Protein AF-A0A4U1AIW6-F1 (afdb_monomer_lite)

Radius of gyration: 20.6 Å; chains: 1; bounding box: 62×35×51 Å

Secondary structure (DSSP, 8-state):
--------PPPPHHHHHHHHHHGGGSTT-------SHHHHHHHHHHHHHHHHHHHHHHHBTSTTSB-HHHHHHHHHHHHHHHHHHHHHHHHHHHHTT------HHHHHHHHHHHHHHHHHH--

Foldseek 3Di:
DDDDPPPPDDDDPVRVVVVLVVQVPDPPDDDDDDDDPVSVVVVVVVVVVVVVVVVLVVQEPDDVGDDVVNSVVVVVVVLVVVLVVLVVVVVVCVVVVHDDDDDPVNVVSVVVVVVVVVVVVVD

Structure (mmCIF, N/CA/C/O backbone):
data_AF-A0A4U1AIW6-F1
#
_entry.id   AF-A0A4U1AIW6-F1
#
loop_
_atom_site.group_PDB
_atom_site.id
_atom_site.type_symbol
_atom_site.label_atom_id
_atom_site.label_alt_id
_atom_site.label_comp_id
_atom_site.label_asym_id
_atom_site.label_entity_id
_atom_site.label_seq_id
_atom_site.pdbx_PDB_ins_code
_atom_site.Cartn_x
_atom_site.Cartn_y
_atom_site.Cartn_z
_atom_site.occupancy
_atom_site.B_iso_or_equiv
_atom_site.auth_seq_id
_atom_site.auth_comp_id
_atom_site.auth_asym_id
_atom_site.auth_atom_id
_atom_site.pdbx_PDB_model_num
ATOM 1 N N . MET A 1 1 ? 45.308 0.350 20.805 1.00 42.03 1 MET A N 1
ATOM 2 C CA . MET A 1 1 ? 43.876 0.197 21.138 1.00 42.03 1 MET A CA 1
ATOM 3 C C . MET A 1 1 ? 43.189 1.542 20.984 1.00 42.03 1 MET A C 1
ATOM 5 O O . MET A 1 1 ? 43.604 2.468 21.665 1.00 42.03 1 MET A O 1
ATOM 9 N N . LYS A 1 2 ? 42.194 1.663 20.100 1.00 36.25 2 LYS A N 1
ATOM 10 C CA . LYS A 1 2 ? 41.141 2.689 20.176 1.00 36.25 2 LYS A CA 1
ATOM 11 C C . LYS A 1 2 ? 39.879 2.091 19.558 1.00 36.25 2 LYS A C 1
ATOM 13 O O . LYS A 1 2 ? 39.833 1.846 18.358 1.00 36.25 2 LYS A O 1
ATOM 18 N N . GLU A 1 3 ? 38.933 1.766 20.428 1.00 40.34 3 GLU A N 1
ATOM 19 C CA . GLU A 1 3 ? 37.615 1.231 20.105 1.00 40.34 3 GLU A CA 1
ATOM 20 C C . GLU A 1 3 ? 36.786 2.281 19.358 1.00 40.34 3 GLU A C 1
ATOM 22 O O . GLU A 1 3 ? 36.667 3.425 19.794 1.00 40.34 3 GLU A O 1
ATOM 27 N N . THR A 1 4 ? 36.193 1.889 18.235 1.00 44.19 4 THR A N 1
ATOM 28 C CA . THR A 1 4 ? 35.149 2.640 17.537 1.00 44.19 4 THR A CA 1
ATOM 29 C C . THR A 1 4 ? 33.784 2.094 17.951 1.00 44.19 4 THR A C 1
ATOM 31 O O . THR A 1 4 ? 33.140 1.358 17.206 1.00 44.19 4 THR A O 1
ATOM 34 N N . SER A 1 5 ? 33.309 2.451 19.146 1.00 41.94 5 SER A N 1
ATOM 35 C CA . SER A 1 5 ? 31.907 2.227 19.511 1.00 41.94 5 SER A CA 1
ATOM 36 C C . SER A 1 5 ? 31.060 3.411 19.031 1.00 41.94 5 SER A C 1
ATOM 38 O O . SER A 1 5 ? 30.882 4.424 19.702 1.00 41.94 5 SER A O 1
ATOM 40 N N . HIS A 1 6 ? 30.488 3.297 17.831 1.00 44.59 6 HIS A N 1
ATOM 41 C CA . HIS A 1 6 ? 29.318 4.105 17.477 1.00 44.59 6 HIS A CA 1
ATOM 42 C C . HIS A 1 6 ? 28.088 3.534 18.191 1.00 44.59 6 HIS A C 1
ATOM 44 O O . HIS A 1 6 ? 27.190 2.958 17.574 1.00 44.59 6 HIS A O 1
ATOM 50 N N . GLU A 1 7 ? 28.039 3.689 19.512 1.00 45.62 7 GLU A N 1
ATOM 51 C CA . GLU A 1 7 ? 26.815 3.468 20.268 1.00 45.62 7 GLU A CA 1
ATOM 52 C C . GLU A 1 7 ? 25.826 4.575 19.887 1.00 45.62 7 GLU A C 1
ATOM 54 O O . GLU A 1 7 ? 25.903 5.720 20.336 1.00 45.62 7 GLU A O 1
ATOM 59 N N . LYS A 1 8 ? 24.900 4.254 18.976 1.00 51.97 8 LYS A N 1
ATOM 60 C CA . LYS A 1 8 ? 23.765 5.125 18.659 1.00 51.97 8 LYS A CA 1
ATOM 61 C C . LYS A 1 8 ? 22.947 5.312 19.936 1.00 51.97 8 LYS A C 1
ATOM 63 O O . LYS A 1 8 ? 22.145 4.450 20.295 1.00 51.97 8 LYS A O 1
ATOM 68 N N . ARG A 1 9 ? 23.157 6.445 20.609 1.00 65.62 9 ARG A N 1
ATOM 69 C CA . ARG A 1 9 ? 22.412 6.876 21.797 1.00 65.62 9 ARG A CA 1
ATOM 70 C C . ARG A 1 9 ? 20.909 6.696 21.556 1.00 65.62 9 ARG A C 1
ATOM 72 O O . ARG A 1 9 ? 20.363 7.236 20.590 1.00 65.62 9 ARG A O 1
ATOM 79 N N . ARG A 1 10 ? 20.241 5.911 22.410 1.00 60.78 10 ARG A N 1
ATOM 80 C CA . ARG A 1 10 ? 18.777 5.770 22.376 1.00 60.78 10 ARG A CA 1
ATOM 81 C C . ARG A 1 10 ? 18.157 7.110 22.765 1.00 60.78 10 ARG A C 1
ATOM 83 O O . ARG A 1 10 ? 18.411 7.604 23.857 1.00 60.78 10 ARG A O 1
ATOM 90 N N . LEU A 1 11 ? 17.375 7.675 21.851 1.00 66.19 11 LEU A N 1
ATOM 91 C CA . LEU A 1 11 ? 16.665 8.939 22.048 1.00 66.19 11 LEU A CA 1
ATOM 92 C C . LEU A 1 11 ? 15.598 8.788 23.139 1.00 66.19 11 LEU A C 1
ATOM 94 O O . LEU A 1 11 ? 14.951 7.738 23.245 1.00 66.19 11 LEU A O 1
ATOM 98 N N . THR A 1 12 ? 15.398 9.836 23.930 1.00 78.81 12 THR A N 1
ATOM 99 C CA . THR A 1 12 ? 14.329 9.897 24.933 1.00 78.81 12 THR A CA 1
ATOM 100 C C . THR A 1 12 ? 12.957 9.996 24.254 1.00 78.81 12 THR A C 1
ATOM 102 O O . THR A 1 12 ? 12.835 10.322 23.071 1.00 78.81 12 THR A O 1
ATOM 105 N N . LYS A 1 13 ? 11.877 9.692 24.987 1.00 70.69 13 LYS A N 1
ATOM 106 C CA . LYS A 1 13 ? 10.506 9.765 24.440 1.00 70.69 13 LYS A CA 1
ATOM 107 C C . LYS A 1 13 ? 10.144 11.179 23.963 1.00 70.69 13 LYS A C 1
ATOM 109 O O . LYS A 1 13 ? 9.431 11.306 22.971 1.00 70.69 13 LYS A O 1
ATOM 114 N N . GLU A 1 14 ? 10.656 12.197 24.648 1.00 71.19 14 GLU A N 1
ATOM 115 C CA . GLU A 1 14 ? 10.489 13.617 24.319 1.00 71.19 14 GLU A CA 1
ATOM 116 C C . GLU A 1 14 ? 11.281 13.990 23.060 1.00 71.19 14 GLU A C 1
ATOM 118 O O . GLU A 1 14 ? 10.699 14.528 22.123 1.00 71.19 14 GLU A O 1
ATOM 123 N N . GLU A 1 15 ? 12.545 13.567 22.950 1.00 69.75 15 GLU A N 1
ATOM 124 C CA . GLU A 1 15 ? 13.377 13.782 21.753 1.00 69.75 15 GLU A CA 1
ATOM 125 C C . GLU A 1 15 ? 12.808 13.079 20.508 1.00 69.75 15 GLU A C 1
ATOM 127 O O . GLU A 1 15 ? 12.895 13.585 19.387 1.00 69.75 15 GLU A O 1
ATOM 132 N N . ILE A 1 16 ? 12.195 11.901 20.679 1.00 68.25 16 ILE A N 1
ATOM 133 C CA . ILE A 1 16 ? 11.474 11.203 19.605 1.00 68.25 16 ILE A CA 1
ATOM 134 C C . ILE A 1 16 ? 10.247 12.010 19.171 1.00 68.25 16 ILE A C 1
ATOM 136 O O . ILE A 1 16 ? 9.935 12.048 17.979 1.00 68.25 16 ILE A O 1
ATOM 140 N N . LEU A 1 17 ? 9.536 12.628 20.116 1.00 62.31 17 LEU A N 1
ATOM 141 C CA . LEU A 1 17 ? 8.384 13.473 19.819 1.00 62.31 17 LEU A CA 1
ATOM 142 C C . LEU A 1 17 ? 8.816 14.738 19.071 1.00 62.31 17 LEU A C 1
ATOM 144 O O . LEU A 1 17 ? 8.236 15.053 18.037 1.00 62.31 17 LEU A O 1
ATOM 148 N N . GLU A 1 18 ? 9.870 15.408 19.529 1.00 64.06 18 GLU A N 1
ATOM 149 C CA . GLU A 1 18 ? 10.411 16.612 18.895 1.00 64.06 18 GLU A CA 1
ATOM 150 C C . GLU A 1 18 ? 10.957 16.344 17.491 1.00 64.06 18 GLU A C 1
ATOM 152 O O . GLU A 1 18 ? 10.655 17.100 16.569 1.00 64.06 18 GLU A O 1
ATOM 157 N N . LYS A 1 19 ? 11.671 15.231 17.269 1.00 61.84 19 LYS A N 1
ATOM 158 C CA . LYS A 1 19 ? 12.076 14.814 15.913 1.00 61.84 19 LYS A CA 1
ATOM 159 C C . LYS A 1 19 ? 10.880 14.554 15.003 1.00 61.84 19 LYS A C 1
ATOM 161 O O . LYS A 1 19 ? 10.898 14.938 13.836 1.00 61.84 19 LYS A O 1
ATOM 166 N N . LYS A 1 20 ? 9.826 13.917 15.524 1.00 58.50 20 LYS A N 1
ATOM 167 C CA . LYS A 1 20 ? 8.575 13.723 14.775 1.00 58.50 20 LYS A CA 1
ATOM 168 C C . LYS A 1 20 ? 7.910 15.058 14.443 1.00 58.50 20 LYS A C 1
ATOM 170 O O . LYS A 1 20 ? 7.357 15.178 13.357 1.00 58.50 20 LYS A O 1
ATOM 175 N N . ILE A 1 21 ? 7.991 16.044 15.340 1.00 58.97 21 ILE A N 1
ATOM 176 C CA . ILE A 1 21 ? 7.469 17.403 15.143 1.00 58.97 21 ILE A CA 1
ATOM 177 C C . ILE A 1 21 ? 8.315 18.190 14.129 1.00 58.97 21 ILE A C 1
ATOM 179 O O . ILE A 1 21 ? 7.759 18.920 13.313 1.00 58.97 21 ILE A O 1
ATOM 183 N N . SER A 1 22 ? 9.641 18.033 14.103 1.00 57.09 22 SER A N 1
ATOM 184 C CA . SER A 1 22 ? 10.497 18.769 13.159 1.00 57.09 22 SER A CA 1
ATOM 185 C C . SER A 1 22 ? 10.311 18.312 11.709 1.00 57.09 22 SER A C 1
ATOM 187 O O . SER A 1 22 ? 10.358 19.142 10.804 1.00 57.09 22 SER A O 1
ATOM 189 N N . MET A 1 23 ? 10.028 17.024 11.482 1.00 57.06 23 MET A N 1
ATOM 190 C CA . MET A 1 23 ? 9.702 16.467 10.157 1.00 57.06 23 MET A CA 1
ATOM 191 C C . MET A 1 23 ? 8.391 17.015 9.556 1.00 57.06 23 MET A C 1
ATOM 193 O O . MET A 1 23 ? 8.154 16.887 8.355 1.00 57.06 23 MET A O 1
ATOM 197 N N . ILE A 1 24 ? 7.535 17.654 10.364 1.00 58.06 24 ILE A N 1
ATOM 198 C CA . ILE A 1 24 ? 6.265 18.269 9.926 1.00 58.06 24 ILE A CA 1
ATOM 199 C C . ILE A 1 24 ? 6.507 19.473 9.001 1.00 58.06 24 ILE A C 1
ATOM 201 O O . ILE A 1 24 ? 5.609 19.879 8.270 1.00 58.06 24 ILE A O 1
ATOM 205 N N . LYS A 1 25 ? 7.718 20.044 9.003 1.00 58.69 25 LYS A N 1
ATOM 206 C CA . LYS A 1 25 ? 8.044 21.251 8.229 1.00 58.69 25 LYS A CA 1
ATOM 207 C C . LYS A 1 25 ? 8.245 21.005 6.727 1.00 58.69 25 LYS A C 1
ATOM 209 O O . LYS A 1 25 ? 8.383 21.970 5.981 1.00 58.69 25 LYS A O 1
ATOM 214 N N . GLU A 1 26 ? 8.241 19.753 6.272 1.00 65.81 26 GLU A N 1
ATOM 215 C CA . GLU A 1 26 ? 8.361 19.413 4.851 1.00 65.81 26 GLU A CA 1
ATOM 216 C C . GLU A 1 26 ? 6.992 19.381 4.151 1.00 65.81 26 GLU A C 1
ATOM 218 O O . GLU A 1 26 ? 5.996 18.863 4.667 1.00 65.81 26 GLU A O 1
ATOM 223 N N . ARG A 1 27 ? 6.925 19.955 2.943 1.00 62.25 27 ARG A N 1
ATOM 224 C CA . ARG A 1 27 ? 5.692 20.018 2.149 1.00 62.25 27 ARG A CA 1
ATOM 225 C C . ARG A 1 27 ? 5.265 18.602 1.752 1.00 62.25 27 ARG A C 1
ATOM 227 O O . ARG A 1 27 ? 5.960 17.939 0.995 1.00 62.25 27 ARG A O 1
ATOM 234 N N . GLY A 1 28 ? 4.094 18.175 2.226 1.00 66.44 28 GLY A N 1
ATOM 235 C CA . GLY A 1 28 ? 3.544 16.839 1.961 1.00 66.44 28 GLY A CA 1
ATOM 236 C C . GLY A 1 28 ? 3.679 15.852 3.124 1.00 66.44 28 GLY A C 1
ATOM 237 O O . GLY A 1 28 ? 3.073 14.781 3.068 1.00 66.44 28 GLY A O 1
ATOM 238 N N . SER A 1 29 ? 4.383 16.218 4.201 1.00 70.94 29 SER A N 1
ATOM 239 C CA . SER A 1 29 ? 4.470 15.402 5.414 1.00 70.94 29 SER A CA 1
ATOM 240 C C . SER A 1 29 ? 3.096 15.160 6.038 1.00 70.94 29 SER A C 1
ATOM 242 O O . SER A 1 29 ? 2.312 16.086 6.252 1.00 70.94 29 SER A O 1
ATOM 244 N N . ARG A 1 30 ? 2.809 13.899 6.380 1.00 72.38 30 ARG A N 1
ATOM 245 C CA . ARG A 1 30 ? 1.609 13.503 7.129 1.00 72.38 30 ARG A CA 1
ATOM 246 C C . ARG A 1 30 ? 2.006 12.870 8.456 1.00 72.38 30 ARG A C 1
ATOM 248 O O . ARG A 1 30 ? 2.852 11.982 8.497 1.00 72.38 30 ARG A O 1
ATOM 255 N N . VAL A 1 31 ? 1.361 13.302 9.539 1.00 73.44 31 VAL A N 1
ATOM 256 C CA . VAL A 1 31 ? 1.539 12.712 10.872 1.00 73.44 31 VAL A CA 1
ATOM 257 C C . VAL A 1 31 ? 0.390 11.755 11.147 1.00 73.44 31 VAL A C 1
ATOM 259 O O . VAL A 1 31 ? -0.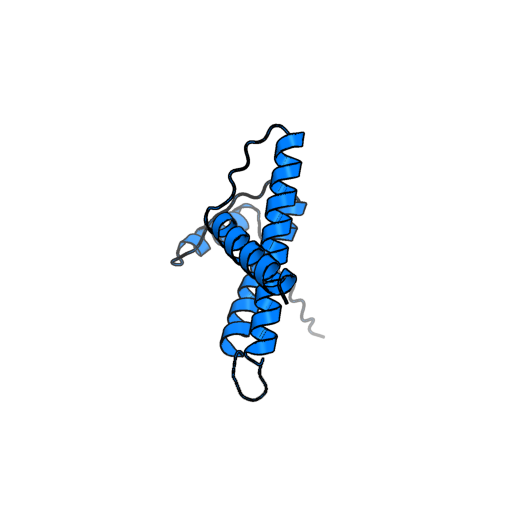774 12.138 11.071 1.00 73.44 31 VAL A O 1
ATOM 262 N N . MET A 1 32 ? 0.719 10.513 11.498 1.00 82.12 32 MET A N 1
ATOM 263 C CA . MET A 1 32 ? -0.259 9.492 11.864 1.00 82.12 32 MET A CA 1
ATOM 264 C C . MET A 1 32 ? 0.084 8.897 13.229 1.00 82.12 32 MET A C 1
ATOM 266 O O . MET A 1 32 ? 1.220 8.490 13.479 1.00 82.12 32 MET A O 1
ATOM 270 N N . LYS A 1 33 ? -0.911 8.819 14.119 1.00 85.31 33 LYS A N 1
ATOM 271 C CA . LYS A 1 33 ? -0.796 8.071 15.375 1.00 85.31 33 LYS A CA 1
ATOM 272 C C . LYS A 1 33 ? -1.077 6.595 15.103 1.00 85.31 33 LYS A C 1
ATOM 274 O O . LYS A 1 33 ? -2.161 6.245 14.647 1.00 85.31 33 LYS A O 1
ATOM 279 N N . ILE A 1 34 ? -0.111 5.737 15.415 1.00 88.19 34 ILE A N 1
ATOM 280 C CA . ILE A 1 34 ? -0.220 4.285 15.256 1.00 88.19 34 ILE A CA 1
ATOM 281 C C . ILE A 1 34 ? -0.382 3.657 16.637 1.00 88.19 34 ILE A C 1
ATOM 283 O O . ILE A 1 34 ? 0.462 3.852 17.508 1.00 88.19 34 ILE A O 1
ATOM 287 N N . ASN A 1 35 ? -1.469 2.908 16.827 1.00 90.25 35 ASN A N 1
ATOM 288 C CA . ASN A 1 35 ? -1.848 2.365 18.135 1.00 90.25 35 ASN A CA 1
ATOM 289 C C . ASN A 1 35 ? -1.516 0.873 18.313 1.00 90.25 35 ASN A C 1
ATOM 291 O O . ASN A 1 35 ? -1.722 0.347 19.401 1.00 90.25 35 ASN A O 1
ATOM 295 N N . SER A 1 36 ? -1.030 0.179 17.275 1.00 91.75 36 SER A N 1
ATOM 296 C CA . SER A 1 36 ? -0.759 -1.264 17.327 1.00 91.75 36 SER A CA 1
ATOM 297 C C . SER A 1 36 ? 0.663 -1.617 16.861 1.00 91.75 36 SER A C 1
ATOM 299 O O . SER A 1 36 ? 1.188 -0.965 15.953 1.00 91.75 36 SER A O 1
ATOM 301 N N . PRO A 1 37 ? 1.290 -2.672 17.427 1.00 92.94 37 PRO A N 1
ATOM 302 C CA . PRO A 1 37 ? 2.579 -3.177 16.947 1.00 92.94 37 PRO A CA 1
ATOM 303 C C . PRO A 1 37 ? 2.544 -3.571 15.466 1.00 92.94 37 PRO A C 1
ATOM 305 O O . PRO A 1 37 ? 3.442 -3.206 14.711 1.00 92.94 37 PRO A O 1
ATOM 308 N N . LEU A 1 38 ? 1.467 -4.234 15.030 1.00 92.44 38 LEU A N 1
ATOM 309 C CA . LEU A 1 38 ? 1.274 -4.615 13.630 1.00 92.44 38 LEU A CA 1
ATOM 310 C C . LEU A 1 38 ? 1.200 -3.388 12.709 1.00 92.44 38 LEU A C 1
ATOM 312 O O . LEU A 1 38 ? 1.857 -3.358 11.672 1.00 92.44 38 LEU A O 1
ATOM 316 N N . GLY A 1 39 ? 0.471 -2.342 13.114 1.00 90.88 39 GLY A N 1
ATOM 317 C CA . GLY A 1 39 ? 0.403 -1.089 12.363 1.00 90.88 39 GLY A CA 1
ATOM 318 C C . GLY A 1 39 ? 1.762 -0.389 12.253 1.00 90.88 39 GLY A C 1
ATOM 319 O O . GLY A 1 39 ? 2.054 0.220 11.229 1.00 90.88 39 GLY A O 1
ATOM 320 N N . SER A 1 40 ? 2.621 -0.513 13.272 1.00 90.25 40 SER A N 1
ATOM 321 C CA . SER A 1 40 ? 3.984 0.039 13.249 1.00 90.25 40 SER A CA 1
ATOM 322 C C . SER A 1 40 ? 4.857 -0.672 12.213 1.00 90.25 40 SER A C 1
ATOM 324 O O . SER A 1 40 ? 5.567 -0.026 11.441 1.00 90.25 40 SER A O 1
ATOM 326 N N . ILE A 1 41 ? 4.756 -2.003 12.141 1.00 93.94 41 ILE A N 1
ATOM 327 C CA . ILE A 1 41 ? 5.442 -2.808 11.123 1.00 93.94 41 ILE A CA 1
ATOM 328 C C . ILE A 1 41 ? 4.946 -2.424 9.727 1.00 93.94 41 ILE A C 1
ATOM 330 O O . ILE A 1 41 ? 5.760 -2.097 8.867 1.00 93.94 41 ILE A O 1
ATOM 334 N N . MET A 1 42 ? 3.626 -2.380 9.517 1.00 92.12 42 MET A N 1
ATOM 335 C CA . MET A 1 42 ? 3.029 -1.995 8.231 1.00 92.12 42 MET A CA 1
ATOM 336 C C . MET A 1 42 ? 3.468 -0.599 7.786 1.00 92.12 42 MET A C 1
ATOM 338 O O . MET A 1 42 ? 3.796 -0.401 6.622 1.00 92.12 42 MET A O 1
ATOM 342 N N . PHE A 1 43 ? 3.536 0.361 8.708 1.00 90.75 43 PHE A N 1
ATOM 343 C CA . PHE A 1 43 ? 4.022 1.702 8.399 1.00 90.75 43 PHE A CA 1
ATOM 344 C C . PHE A 1 43 ? 5.501 1.714 7.996 1.00 90.75 43 PHE A C 1
ATOM 346 O O . PHE A 1 43 ? 5.876 2.408 7.054 1.00 90.75 43 PHE A O 1
ATOM 353 N N . ASN A 1 44 ? 6.347 0.929 8.666 1.00 90.00 44 ASN A N 1
ATOM 354 C CA . ASN A 1 44 ? 7.754 0.809 8.286 1.00 90.00 44 ASN A CA 1
ATOM 355 C C . ASN A 1 44 ? 7.926 0.176 6.901 1.00 90.00 44 ASN A C 1
ATOM 357 O O . ASN A 1 44 ? 8.766 0.643 6.133 1.00 90.00 44 ASN A O 1
ATOM 361 N N . VAL A 1 45 ? 7.113 -0.831 6.573 1.00 92.69 45 VAL A N 1
ATOM 362 C CA . VAL A 1 45 ? 7.072 -1.432 5.234 1.00 92.69 45 VAL A CA 1
ATOM 363 C C . VAL A 1 45 ? 6.605 -0.407 4.201 1.00 92.69 45 VAL A C 1
ATOM 365 O O . VAL A 1 45 ? 7.275 -0.233 3.191 1.00 92.69 45 VAL A O 1
ATOM 368 N N . LEU A 1 46 ? 5.529 0.340 4.472 1.00 91.25 46 LEU A N 1
ATOM 369 C CA . LEU A 1 46 ? 5.042 1.403 3.585 1.00 91.25 46 LEU A CA 1
ATOM 370 C C . LEU A 1 46 ? 6.114 2.472 3.334 1.00 91.25 46 LEU A C 1
ATOM 372 O O . LEU A 1 46 ? 6.305 2.902 2.202 1.00 91.25 46 LEU A O 1
ATOM 376 N N . ARG A 1 47 ? 6.855 2.870 4.373 1.00 89.56 47 ARG A N 1
ATOM 377 C CA . ARG A 1 47 ? 7.968 3.818 4.245 1.00 89.56 47 ARG A CA 1
ATOM 378 C C . ARG A 1 47 ? 9.078 3.274 3.343 1.00 89.56 47 ARG A C 1
ATOM 380 O O . ARG A 1 47 ? 9.609 4.014 2.525 1.00 89.56 47 ARG A O 1
ATOM 387 N N . GLN A 1 48 ? 9.452 2.005 3.502 1.00 90.94 48 GLN A N 1
ATOM 388 C CA . GLN A 1 48 ? 10.457 1.370 2.642 1.00 90.94 48 GLN A CA 1
ATOM 389 C C . GLN A 1 48 ? 9.960 1.223 1.202 1.00 90.94 48 GLN A C 1
ATOM 391 O O . GLN A 1 48 ? 10.731 1.451 0.276 1.00 90.94 48 GLN A O 1
ATOM 396 N N . PHE A 1 49 ? 8.678 0.904 1.017 1.00 92.69 49 PHE A N 1
ATOM 397 C CA . PHE A 1 49 ? 8.040 0.877 -0.293 1.00 92.69 49 PHE A CA 1
ATOM 398 C C . PHE A 1 49 ? 8.106 2.246 -0.977 1.00 92.69 49 PHE A C 1
ATOM 400 O O . PHE A 1 49 ? 8.521 2.317 -2.126 1.00 92.69 49 PHE A O 1
ATOM 407 N N . ASP A 1 50 ? 7.772 3.333 -0.278 1.00 90.06 50 ASP A N 1
ATOM 408 C CA . ASP A 1 50 ? 7.815 4.691 -0.839 1.00 90.06 50 ASP A CA 1
ATOM 409 C C . ASP A 1 50 ? 9.238 5.094 -1.270 1.00 90.06 50 ASP A C 1
ATOM 411 O O . ASP A 1 50 ? 9.454 5.603 -2.370 1.00 90.06 50 ASP A O 1
ATOM 415 N N . GLN A 1 51 ? 10.241 4.748 -0.454 1.00 90.06 51 GLN A N 1
ATOM 416 C CA . GLN A 1 51 ? 11.653 4.917 -0.811 1.00 90.06 51 GLN A CA 1
ATOM 417 C C . GLN A 1 51 ? 12.032 4.094 -2.050 1.00 90.06 51 GLN A C 1
ATOM 419 O O . GLN A 1 51 ? 12.626 4.626 -2.987 1.00 90.06 51 GLN A O 1
ATOM 424 N N . ALA A 1 52 ? 11.661 2.812 -2.086 1.00 91.31 52 ALA A N 1
ATOM 425 C CA . ALA A 1 52 ? 11.912 1.942 -3.232 1.00 91.31 52 ALA A CA 1
ATOM 426 C C . ALA A 1 52 ? 11.216 2.453 -4.502 1.00 91.31 52 ALA A C 1
ATOM 428 O O . ALA A 1 52 ? 11.795 2.399 -5.582 1.00 91.31 52 ALA A O 1
ATOM 429 N N . TYR A 1 53 ? 10.013 3.011 -4.379 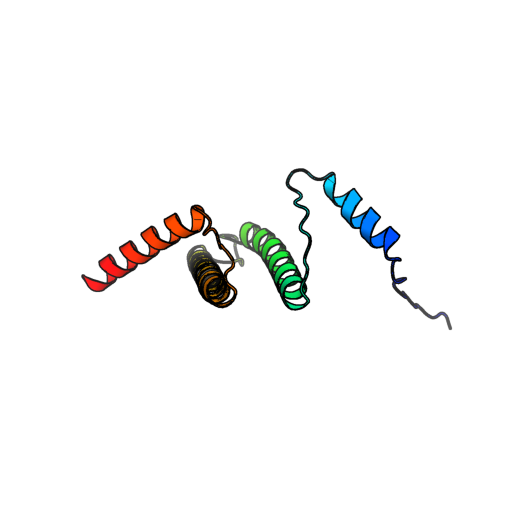1.00 90.62 53 TYR A N 1
ATOM 430 C CA . TYR A 1 53 ? 9.254 3.574 -5.489 1.00 90.62 53 TYR A CA 1
ATOM 431 C C . TYR A 1 53 ? 9.931 4.810 -6.102 1.00 90.62 53 TYR A C 1
ATOM 433 O O . TYR A 1 53 ? 9.923 4.983 -7.323 1.00 90.62 53 TYR A O 1
ATOM 441 N N . ALA A 1 54 ? 10.573 5.647 -5.282 1.00 89.12 54 ALA A N 1
ATOM 442 C CA . ALA A 1 54 ? 11.389 6.756 -5.774 1.00 89.12 54 ALA A CA 1
ATOM 443 C C . ALA A 1 54 ? 12.583 6.260 -6.610 1.00 89.12 54 ALA A C 1
ATOM 445 O O . ALA A 1 54 ? 12.828 6.786 -7.696 1.00 89.12 54 ALA A O 1
ATOM 446 N N . HIS A 1 55 ? 13.275 5.209 -6.152 1.00 89.38 55 HIS A N 1
ATOM 447 C CA . HIS A 1 55 ? 14.357 4.574 -6.915 1.00 89.38 55 HIS A CA 1
ATOM 448 C C . HIS A 1 55 ? 13.848 3.919 -8.201 1.00 89.38 55 HIS A C 1
ATOM 450 O O . HIS A 1 55 ? 14.427 4.128 -9.263 1.00 89.38 55 HIS A O 1
ATOM 456 N N . PHE A 1 56 ? 12.731 3.195 -8.119 1.00 89.69 56 PHE A N 1
ATOM 457 C CA . PHE A 1 56 ? 12.072 2.562 -9.256 1.00 89.69 56 PHE A CA 1
ATOM 458 C C . PHE A 1 56 ? 11.792 3.564 -10.381 1.00 89.69 56 PHE A C 1
ATOM 460 O O . PHE A 1 56 ? 12.137 3.308 -11.530 1.00 89.69 56 PHE A O 1
ATOM 467 N N . LYS A 1 57 ? 11.221 4.734 -10.060 1.00 86.06 57 LYS A N 1
ATOM 468 C CA . LYS A 1 57 ? 10.942 5.779 -11.058 1.00 86.06 57 LYS A CA 1
ATOM 469 C C . LYS A 1 57 ? 12.195 6.276 -11.769 1.00 86.06 57 LYS A C 1
ATOM 471 O O . LYS A 1 57 ? 12.123 6.564 -12.955 1.00 86.06 57 LYS A O 1
ATOM 476 N N . GLY A 1 58 ? 13.312 6.377 -11.051 1.00 85.44 58 GLY A N 1
ATOM 477 C CA . GLY A 1 58 ? 14.592 6.794 -11.623 1.00 85.44 58 GLY A CA 1
ATOM 478 C C . GLY A 1 58 ? 15.282 5.722 -12.469 1.00 85.44 58 GLY A C 1
ATOM 479 O O . GLY A 1 58 ? 16.237 6.043 -13.157 1.00 85.44 58 GLY A O 1
ATOM 480 N N . GLN A 1 59 ? 14.830 4.466 -12.410 1.00 87.19 59 GLN A N 1
ATOM 481 C CA . GLN A 1 59 ? 15.397 3.340 -13.164 1.00 87.19 59 GLN A CA 1
ATOM 482 C C . GLN A 1 59 ? 14.479 2.840 -14.285 1.00 87.19 59 GLN A C 1
ATOM 484 O O . GLN A 1 59 ? 14.861 1.941 -15.034 1.00 87.19 59 GLN A O 1
ATOM 489 N N . LEU A 1 60 ? 13.259 3.369 -14.385 1.00 88.62 60 LEU A N 1
ATOM 490 C CA . LEU A 1 60 ? 12.263 2.911 -15.342 1.00 88.62 60 LEU A CA 1
ATOM 491 C C . LEU A 1 60 ? 12.590 3.428 -16.750 1.00 88.62 60 LEU A C 1
ATOM 493 O O . LEU A 1 60 ? 12.511 4.627 -16.999 1.00 88.62 60 LEU A O 1
ATOM 497 N N . GLY A 1 61 ? 12.898 2.519 -17.675 1.00 81.81 61 GLY A N 1
ATOM 498 C CA . GLY A 1 61 ? 13.255 2.849 -19.059 1.00 81.81 61 GLY A CA 1
ATOM 499 C C . GLY A 1 61 ? 14.726 3.232 -19.264 1.00 81.81 61 GLY A C 1
ATOM 500 O O . GLY A 1 61 ? 15.125 3.497 -20.396 1.00 81.81 61 GLY A O 1
ATOM 501 N N . GLU A 1 62 ? 15.539 3.217 -18.204 1.00 86.94 62 GLU A N 1
ATOM 502 C CA . GLU A 1 62 ? 16.977 3.492 -18.282 1.00 86.94 62 GLU A CA 1
ATOM 503 C C . GLU A 1 62 ? 17.764 2.285 -18.837 1.00 86.94 62 GLU A C 1
ATOM 505 O O . GLU A 1 62 ? 17.426 1.133 -18.532 1.00 86.94 62 GLU A O 1
ATOM 510 N N . PRO A 1 63 ? 18.852 2.496 -19.605 1.00 80.00 63 PRO A N 1
ATOM 511 C CA . PRO A 1 63 ? 19.741 1.417 -20.035 1.00 80.00 63 PRO A CA 1
ATOM 512 C C . PRO A 1 63 ? 20.344 0.661 -18.838 1.00 80.00 63 PRO A C 1
ATOM 514 O O . PRO A 1 63 ? 21.050 1.237 -18.015 1.00 80.00 63 PRO A O 1
ATOM 517 N N . GLY A 1 64 ? 20.066 -0.643 -18.731 1.00 81.50 64 GLY A N 1
ATOM 518 C CA . GLY A 1 64 ? 20.467 -1.464 -17.576 1.00 81.50 64 GLY A CA 1
ATOM 519 C C . GLY A 1 64 ? 19.574 -1.306 -16.334 1.00 81.50 64 GLY A C 1
ATOM 520 O O . GLY A 1 64 ? 19.863 -1.903 -15.299 1.00 81.50 64 GLY A O 1
ATOM 521 N N . GLY A 1 65 ? 18.501 -0.516 -16.437 1.00 87.56 65 GLY A N 1
ATOM 522 C CA . GLY A 1 65 ? 17.444 -0.373 -15.440 1.00 87.56 65 GLY A CA 1
ATOM 523 C C . GLY A 1 65 ? 16.278 -1.345 -15.656 1.00 87.56 65 GLY A C 1
ATOM 524 O O . GLY A 1 65 ? 16.430 -2.430 -16.217 1.00 87.56 65 GLY A O 1
ATOM 525 N N . ILE A 1 66 ? 15.091 -0.954 -15.190 1.00 89.44 66 ILE A N 1
ATOM 526 C CA . ILE A 1 66 ? 13.865 -1.755 -15.287 1.00 89.44 66 ILE A CA 1
ATOM 527 C C . ILE A 1 66 ? 13.133 -1.393 -16.582 1.00 89.44 66 ILE A C 1
ATOM 529 O O . ILE A 1 66 ? 12.902 -0.217 -16.865 1.00 89.44 66 ILE A O 1
ATOM 533 N N . SER A 1 67 ? 12.726 -2.397 -17.363 1.00 91.56 67 SER A N 1
ATOM 534 C CA . SER A 1 67 ? 11.926 -2.167 -18.571 1.00 91.56 67 SER A CA 1
ATOM 535 C C . SER A 1 67 ? 10.526 -1.641 -18.228 1.00 91.56 67 SER A C 1
ATOM 537 O O . SER A 1 67 ? 9.990 -1.898 -17.150 1.00 91.56 67 SER A O 1
ATOM 539 N N . HIS A 1 68 ? 9.889 -0.927 -19.160 1.00 90.38 68 HIS A N 1
ATOM 540 C CA . HIS A 1 68 ? 8.516 -0.451 -18.954 1.00 90.38 68 HIS A CA 1
ATOM 541 C C . HIS A 1 68 ? 7.516 -1.588 -18.709 1.00 90.38 68 HIS A C 1
ATOM 543 O O . HIS A 1 68 ? 6.591 -1.415 -17.919 1.00 90.38 68 HIS A O 1
ATOM 549 N N . GLU A 1 69 ? 7.717 -2.741 -19.348 1.00 91.69 69 GLU A N 1
ATOM 550 C CA . GLU A 1 69 ? 6.875 -3.927 -19.177 1.00 91.69 69 GLU A CA 1
ATOM 551 C C . GLU A 1 69 ? 7.011 -4.513 -17.768 1.00 91.69 69 GLU A C 1
ATOM 553 O O . GLU A 1 69 ? 6.025 -4.567 -17.035 1.00 91.69 69 GLU A O 1
ATOM 558 N N . ALA A 1 70 ? 8.238 -4.817 -17.332 1.00 90.06 70 ALA A N 1
ATOM 559 C CA . ALA A 1 70 ? 8.493 -5.317 -15.981 1.00 90.06 70 ALA A CA 1
ATOM 560 C C . ALA A 1 70 ? 8.030 -4.312 -14.911 1.00 90.06 70 ALA A C 1
ATOM 562 O O . ALA A 1 70 ? 7.470 -4.676 -13.877 1.00 90.06 70 ALA A O 1
ATOM 563 N N . GLY A 1 71 ? 8.202 -3.014 -15.175 1.00 92.31 71 GLY A N 1
ATOM 564 C CA . GLY A 1 71 ? 7.687 -1.966 -14.306 1.00 92.31 71 GLY A CA 1
ATOM 565 C C . GLY A 1 71 ? 6.160 -1.938 -14.230 1.00 92.31 71 GLY A C 1
ATOM 566 O O . GLY A 1 71 ? 5.604 -1.732 -13.150 1.00 92.31 71 GLY A O 1
ATOM 567 N N . ALA A 1 72 ? 5.464 -2.169 -15.343 1.00 90.81 72 ALA A N 1
ATOM 568 C CA . ALA A 1 72 ? 4.008 -2.243 -15.369 1.00 90.81 72 ALA A CA 1
ATOM 569 C C . ALA A 1 72 ? 3.479 -3.449 -14.578 1.00 90.81 72 ALA A C 1
ATOM 571 O O . ALA A 1 72 ? 2.483 -3.300 -13.864 1.00 90.81 72 ALA A O 1
ATOM 572 N N . GLU A 1 73 ? 4.155 -4.599 -14.657 1.00 92.75 73 GLU A N 1
ATOM 573 C CA . GLU A 1 73 ? 3.832 -5.805 -13.883 1.00 92.75 73 GLU A CA 1
ATOM 574 C C . GLU A 1 73 ? 3.979 -5.570 -12.376 1.00 92.75 73 GLU A C 1
ATOM 576 O O . GLU A 1 73 ? 3.031 -5.806 -11.624 1.00 92.75 73 GLU A O 1
ATOM 581 N N . LEU A 1 74 ? 5.106 -4.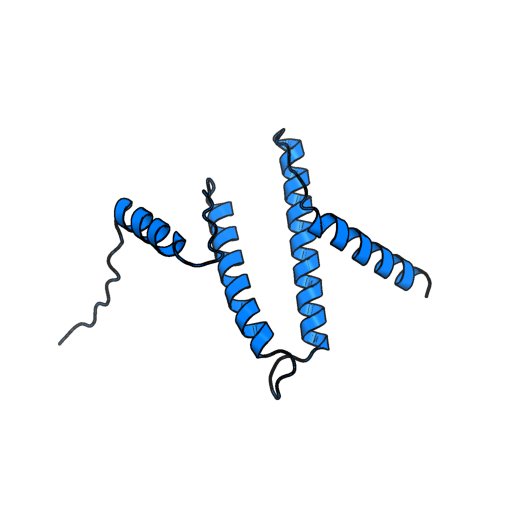996 -11.939 1.00 92.75 74 LEU A N 1
ATOM 582 C CA . LEU A 1 74 ? 5.336 -4.640 -10.533 1.00 92.75 74 LEU A CA 1
ATOM 583 C C . LEU A 1 74 ? 4.274 -3.664 -10.006 1.00 92.75 74 LEU A C 1
ATOM 585 O O . LEU A 1 74 ? 3.777 -3.802 -8.887 1.00 92.75 74 LEU A O 1
ATOM 589 N N . MET A 1 75 ? 3.881 -2.681 -10.820 1.00 90.25 75 MET A N 1
ATOM 590 C CA . MET A 1 75 ? 2.816 -1.745 -10.454 1.00 90.25 75 MET A CA 1
ATOM 591 C C . MET A 1 75 ? 1.441 -2.408 -10.394 1.00 90.25 75 MET A C 1
ATOM 593 O O . MET A 1 75 ? 0.586 -1.988 -9.611 1.00 90.25 75 MET A O 1
ATOM 597 N N . ASP A 1 76 ? 1.199 -3.430 -11.210 1.00 91.06 76 ASP A N 1
ATOM 598 C CA . ASP A 1 76 ? -0.030 -4.211 -11.149 1.00 91.06 76 ASP A CA 1
ATOM 599 C C . ASP A 1 76 ? -0.110 -5.063 -9.886 1.00 91.06 76 ASP A C 1
ATOM 601 O O . ASP A 1 76 ? -1.151 -5.101 -9.226 1.00 91.06 76 ASP A O 1
ATOM 605 N N . GLU A 1 77 ? 1.002 -5.672 -9.493 1.00 92.31 77 GLU A N 1
ATOM 606 C CA . GLU A 1 77 ? 1.110 -6.394 -8.231 1.00 92.31 77 GLU A CA 1
ATOM 607 C C . GLU A 1 77 ? 0.897 -5.466 -7.026 1.00 92.31 77 GLU A C 1
ATOM 609 O O . GLU A 1 77 ? 0.075 -5.761 -6.154 1.00 92.31 77 GLU A O 1
ATOM 614 N N . ALA A 1 78 ? 1.526 -4.286 -7.017 1.00 91.50 78 ALA A N 1
ATOM 615 C CA . ALA A 1 78 ? 1.323 -3.288 -5.966 1.00 91.50 78 ALA A CA 1
ATOM 616 C C . ALA A 1 78 ? -0.155 -2.865 -5.835 1.00 91.50 78 ALA A C 1
ATOM 618 O O . ALA A 1 78 ? -0.678 -2.738 -4.720 1.00 91.50 78 ALA A O 1
ATOM 619 N N . ARG A 1 79 ? -0.870 -2.704 -6.961 1.00 90.44 79 ARG A N 1
ATOM 620 C CA . ARG A 1 79 ? -2.321 -2.439 -6.963 1.00 90.44 79 ARG A CA 1
ATOM 621 C C . ARG A 1 79 ? -3.107 -3.590 -6.336 1.00 90.44 79 ARG A C 1
ATOM 623 O O . ARG A 1 79 ? -3.937 -3.339 -5.461 1.00 90.44 79 ARG A O 1
ATOM 630 N N . LYS A 1 80 ? -2.825 -4.839 -6.723 1.00 91.50 80 LYS A N 1
ATOM 631 C CA . LYS A 1 80 ? -3.487 -6.036 -6.169 1.00 91.50 80 LYS A CA 1
ATOM 632 C C . LYS A 1 80 ? -3.298 -6.137 -4.656 1.00 91.50 80 LYS A C 1
ATOM 634 O O . LYS A 1 80 ? -4.277 -6.338 -3.939 1.00 91.50 80 LYS A O 1
ATOM 639 N N . ILE A 1 81 ? -2.077 -5.922 -4.162 1.00 93.31 81 ILE A N 1
ATOM 640 C CA . ILE A 1 81 ? -1.767 -5.924 -2.724 1.00 93.31 81 ILE A CA 1
ATOM 641 C C . ILE A 1 81 ? -2.570 -4.842 -1.996 1.00 93.31 81 ILE A C 1
ATOM 643 O O . ILE A 1 81 ? -3.179 -5.109 -0.960 1.00 93.31 81 ILE A O 1
ATOM 647 N N . THR A 1 82 ? -2.629 -3.632 -2.556 1.00 92.12 82 THR A N 1
ATOM 648 C CA . THR A 1 82 ? -3.373 -2.515 -1.956 1.00 92.12 82 THR A CA 1
ATOM 649 C C . THR A 1 82 ? -4.872 -2.825 -1.870 1.00 92.12 82 THR A C 1
ATOM 651 O O . THR A 1 82 ? -5.504 -2.601 -0.833 1.00 92.12 82 THR A O 1
ATOM 654 N N . MET A 1 83 ? -5.446 -3.402 -2.929 1.00 91.38 83 MET A N 1
ATOM 655 C CA . MET A 1 83 ? -6.846 -3.832 -2.952 1.00 91.38 83 MET A CA 1
ATOM 656 C C . MET A 1 83 ? -7.126 -4.939 -1.930 1.00 91.38 83 MET A C 1
ATOM 658 O O . MET A 1 83 ? -8.107 -4.839 -1.190 1.00 91.38 83 MET A O 1
ATOM 662 N N . ALA A 1 84 ? -6.260 -5.953 -1.854 1.00 93.12 84 ALA A N 1
ATOM 663 C CA . ALA A 1 84 ? -6.381 -7.056 -0.904 1.00 93.12 84 ALA A CA 1
ATOM 664 C C . ALA A 1 84 ? -6.291 -6.567 0.548 1.00 93.12 84 ALA A C 1
ATOM 666 O O . ALA A 1 84 ? -7.083 -6.971 1.399 1.00 93.12 84 ALA A O 1
ATOM 667 N N . PHE A 1 85 ? -5.381 -5.634 0.833 1.00 92.81 85 PHE A N 1
ATOM 668 C CA . PHE A 1 85 ? -5.250 -5.046 2.162 1.00 92.81 85 PHE A CA 1
ATOM 669 C C . PHE A 1 85 ? -6.488 -4.230 2.566 1.00 92.81 85 PHE A C 1
ATOM 671 O O . PHE A 1 85 ? -6.959 -4.323 3.705 1.00 92.81 85 PHE A O 1
ATOM 678 N N . SER A 1 86 ? -7.066 -3.471 1.630 1.00 93.44 86 SER A N 1
ATOM 679 C CA . SER A 1 86 ? -8.330 -2.759 1.853 1.00 93.44 86 SER A CA 1
ATOM 680 C C . SER A 1 86 ? -9.495 -3.719 2.101 1.00 93.44 86 SER A C 1
ATOM 682 O O . SER A 1 86 ? -10.294 -3.497 3.010 1.00 93.44 86 SER A O 1
ATOM 684 N N . GLU A 1 87 ? -9.573 -4.818 1.350 1.00 93.19 87 GLU A N 1
ATOM 685 C CA . GLU A 1 87 ? -10.595 -5.845 1.546 1.00 93.19 87 GLU A CA 1
ATOM 686 C C . GLU A 1 87 ? -10.477 -6.519 2.913 1.00 93.19 87 GLU A C 1
ATOM 688 O O . GLU A 1 87 ? -11.467 -6.583 3.644 1.00 93.19 87 GLU A O 1
ATOM 693 N N . PHE A 1 88 ? -9.269 -6.936 3.295 1.00 94.31 88 PHE A N 1
ATOM 694 C CA . PHE A 1 88 ? -8.985 -7.462 4.628 1.00 94.31 88 PHE A CA 1
ATOM 695 C C . PHE A 1 88 ? -9.418 -6.476 5.721 1.00 94.31 88 PHE A C 1
ATOM 697 O O . PHE A 1 88 ? -10.119 -6.848 6.662 1.00 94.31 88 PHE A O 1
ATOM 704 N N . THR A 1 89 ? -9.067 -5.196 5.571 1.00 93.50 89 THR A N 1
ATOM 705 C CA . THR A 1 89 ? -9.456 -4.143 6.520 1.00 93.50 89 THR A CA 1
ATOM 706 C C . THR A 1 89 ? -10.977 -4.006 6.605 1.00 93.50 89 THR A C 1
ATOM 708 O O . THR A 1 89 ? -11.536 -3.896 7.698 1.00 93.50 89 THR A O 1
ATOM 711 N N . GLY A 1 90 ? -11.672 -4.085 5.468 1.00 94.44 90 GLY A N 1
ATOM 712 C CA . GLY A 1 90 ? -13.129 -4.112 5.407 1.00 94.44 90 GLY A CA 1
ATOM 713 C C . GLY A 1 90 ? -13.731 -5.321 6.127 1.00 94.44 90 GLY A C 1
ATOM 714 O O . GLY A 1 90 ? -14.681 -5.159 6.893 1.00 94.44 90 GLY A O 1
ATOM 715 N N . GLN A 1 91 ? -13.173 -6.518 5.950 1.00 95.00 91 GLN A N 1
ATOM 716 C CA . GLN A 1 91 ? -13.625 -7.729 6.645 1.00 95.00 91 GLN A CA 1
ATOM 717 C C . GLN A 1 91 ? -13.422 -7.619 8.160 1.00 95.00 91 GLN A C 1
ATOM 719 O O . GLN A 1 91 ? -14.367 -7.838 8.919 1.00 95.00 91 GLN A O 1
ATOM 724 N N . LEU A 1 92 ? -12.234 -7.195 8.599 1.00 93.81 92 LEU A N 1
ATOM 725 C CA . LEU A 1 92 ? -11.929 -6.962 10.010 1.00 93.81 92 LEU A CA 1
ATOM 726 C C . LEU A 1 92 ? -12.887 -5.936 10.623 1.00 93.81 92 LEU A C 1
ATOM 728 O O . LEU A 1 92 ? -13.423 -6.165 11.705 1.00 93.81 92 LEU A O 1
ATOM 732 N N . SER A 1 93 ? -13.159 -4.839 9.909 1.00 94.50 93 SER A N 1
ATOM 733 C CA . SER A 1 93 ? -14.041 -3.771 10.386 1.00 94.50 93 SER A CA 1
ATOM 734 C C . SER A 1 93 ? -15.452 -4.265 10.717 1.00 94.50 93 SER A C 1
ATOM 736 O O . SER A 1 93 ? -16.004 -3.889 11.751 1.00 94.50 93 SER A O 1
ATOM 738 N N . LYS A 1 94 ? -15.997 -5.189 9.911 1.00 94.00 94 LYS A N 1
ATOM 739 C CA . LYS A 1 94 ? -17.305 -5.816 10.156 1.00 94.00 94 LYS A CA 1
ATOM 740 C C . LYS A 1 94 ? -17.308 -6.635 11.447 1.00 94.00 94 LYS A C 1
ATOM 742 O O . LYS A 1 94 ? -18.264 -6.544 12.212 1.00 94.00 94 LYS A O 1
ATOM 747 N N . GLN A 1 95 ? -16.235 -7.384 11.707 1.00 94.94 95 GLN A N 1
ATOM 748 C CA . GLN A 1 95 ? -16.112 -8.230 12.901 1.00 94.94 95 GLN A CA 1
ATOM 749 C C . GLN A 1 95 ? -16.032 -7.408 14.190 1.00 94.94 95 GLN A C 1
ATOM 751 O O . GLN A 1 95 ? -16.609 -7.783 15.206 1.00 94.94 95 GLN A O 1
ATOM 756 N N . VAL A 1 96 ? -15.360 -6.254 14.145 1.00 94.62 96 VAL A N 1
ATOM 757 C CA . VAL A 1 96 ? -15.155 -5.398 15.328 1.00 94.62 96 VAL A CA 1
ATOM 758 C C . VAL A 1 96 ? -16.130 -4.219 15.412 1.00 94.62 96 VAL A C 1
ATOM 760 O O . VAL A 1 96 ? -15.932 -3.319 16.224 1.00 94.62 96 VAL A O 1
ATOM 763 N N . ARG A 1 97 ? -17.183 -4.203 14.579 1.00 91.94 97 ARG A N 1
ATOM 764 C CA . ARG A 1 97 ? -18.177 -3.112 14.487 1.00 91.94 97 ARG A CA 1
ATOM 765 C C . ARG A 1 97 ? -17.545 -1.729 14.272 1.00 91.94 97 ARG A C 1
ATOM 767 O O . ARG A 1 97 ? -18.046 -0.715 14.751 1.00 91.94 97 ARG A O 1
ATOM 774 N N . PHE A 1 98 ? -16.443 -1.688 13.531 1.00 92.94 98 PHE A N 1
ATOM 775 C CA . PHE A 1 98 ? -15.788 -0.459 13.106 1.00 92.94 98 PHE A CA 1
ATOM 776 C C . PHE A 1 98 ? -16.308 -0.045 11.728 1.00 92.94 98 PHE A C 1
ATOM 778 O O . PHE A 1 98 ? -16.481 -0.878 10.839 1.00 92.94 98 PHE A O 1
ATOM 785 N N . LYS A 1 99 ? -16.532 1.254 11.521 1.00 92.25 99 LYS A N 1
ATOM 786 C CA . LYS A 1 99 ? -16.933 1.774 10.213 1.00 92.25 99 LYS A CA 1
ATOM 787 C C . LYS A 1 99 ? -15.696 2.104 9.380 1.00 92.25 99 LYS A C 1
ATOM 789 O O . LYS A 1 99 ? -15.092 3.160 9.553 1.00 92.25 99 LYS A O 1
ATOM 794 N N . TYR A 1 100 ? -15.332 1.200 8.474 1.00 93.06 100 TYR A N 1
ATOM 795 C CA . TYR A 1 100 ? -14.281 1.437 7.487 1.00 93.06 100 TYR A CA 1
ATOM 796 C C . TYR A 1 100 ? -14.828 2.180 6.263 1.00 93.06 100 TYR A C 1
ATOM 798 O O . TYR A 1 100 ? -15.844 1.787 5.690 1.00 93.06 100 TYR A O 1
ATOM 806 N N . TYR A 1 101 ? -14.134 3.242 5.856 1.00 91.50 101 TYR A N 1
ATOM 807 C CA . TYR A 1 101 ? -14.433 4.001 4.646 1.00 91.50 101 TYR A CA 1
ATOM 808 C C . TYR A 1 101 ? -13.406 3.642 3.577 1.00 91.50 101 TYR A C 1
ATOM 810 O O . TYR A 1 101 ? -12.221 3.933 3.734 1.00 91.50 101 TYR A O 1
ATOM 818 N N . VAL A 1 102 ? -13.860 2.985 2.509 1.00 89.75 102 VAL A N 1
ATOM 819 C CA . VAL A 1 102 ? -12.995 2.607 1.387 1.00 89.75 102 VAL A CA 1
ATOM 820 C C . VAL A 1 102 ? -12.591 3.877 0.624 1.00 89.75 102 VAL A C 1
ATOM 822 O O . VAL A 1 102 ? -13.491 4.595 0.181 1.00 89.75 102 VAL A O 1
ATOM 825 N N . PRO A 1 103 ? -11.284 4.148 0.445 1.00 89.75 103 PRO A N 1
ATOM 826 C CA . PRO A 1 103 ? -10.797 5.257 -0.376 1.00 89.75 103 PRO A CA 1
ATOM 827 C C . PRO A 1 103 ? -11.378 5.233 -1.792 1.00 89.75 103 PRO A C 1
ATOM 829 O O . PRO A 1 103 ? -11.521 4.159 -2.384 1.00 89.75 103 PRO A O 1
ATOM 832 N N . GLN A 1 104 ? -11.700 6.406 -2.340 1.00 86.38 104 GLN A N 1
ATOM 833 C CA . GLN A 1 104 ? -12.312 6.528 -3.665 1.00 86.38 104 GLN A CA 1
ATOM 834 C C . GLN A 1 104 ? -11.399 5.961 -4.761 1.00 86.38 104 GLN A C 1
ATOM 836 O O . GLN A 1 104 ? -11.856 5.235 -5.639 1.00 86.38 104 GLN A O 1
ATOM 841 N N . GLU A 1 105 ? -10.093 6.183 -4.642 1.00 84.88 105 GLU A N 1
ATOM 842 C CA . GLU A 1 105 ? -9.073 5.714 -5.578 1.00 84.88 105 GLU A CA 1
ATOM 843 C C . GLU A 1 105 ? -9.097 4.185 -5.717 1.00 84.88 105 GLU A C 1
ATOM 845 O O . GLU A 1 105 ? -8.896 3.639 -6.800 1.00 84.88 105 GLU A O 1
ATOM 850 N N . LEU A 1 106 ? -9.414 3.462 -4.638 1.00 84.38 106 LEU A N 1
ATOM 851 C CA . LEU A 1 106 ? -9.537 2.003 -4.678 1.00 84.38 106 LEU A CA 1
ATOM 852 C C . LEU A 1 106 ? -10.832 1.528 -5.335 1.00 84.38 106 LEU A C 1
ATOM 854 O O . LEU A 1 106 ? -10.878 0.417 -5.872 1.00 84.38 106 LEU A O 1
ATOM 858 N N . GLN A 1 107 ? -11.882 2.348 -5.309 1.00 79.88 107 GLN A N 1
ATOM 859 C CA . GLN A 1 107 ? -13.114 2.063 -6.041 1.00 79.88 107 GLN A CA 1
ATOM 860 C C . GLN A 1 107 ? -12.870 2.169 -7.547 1.00 79.88 107 GLN A C 1
ATOM 862 O O . GLN A 1 107 ? -13.308 1.302 -8.302 1.00 79.88 107 GLN A O 1
ATOM 867 N N . GLU A 1 108 ? -12.107 3.173 -7.973 1.00 81.25 108 GLU A N 1
ATOM 868 C CA . GLU A 1 108 ? -11.711 3.371 -9.370 1.00 81.25 108 GLU A CA 1
ATOM 869 C C . GLU A 1 108 ? -10.800 2.235 -9.857 1.00 81.25 108 GLU A C 1
ATOM 871 O O . GLU A 1 108 ? -11.043 1.653 -10.917 1.00 81.25 108 GLU A O 1
ATOM 876 N N . MET A 1 109 ? -9.820 1.820 -9.043 1.00 80.25 109 MET A N 1
ATOM 877 C CA . MET A 1 109 ? -8.955 0.675 -9.358 1.00 80.25 109 MET A CA 1
ATOM 878 C C . MET A 1 109 ? -9.750 -0.621 -9.577 1.00 80.25 109 MET A C 1
ATOM 880 O O . MET A 1 109 ? -9.491 -1.332 -10.547 1.00 80.25 109 MET A O 1
ATOM 884 N N . ARG A 1 110 ? -10.763 -0.908 -8.741 1.00 74.69 110 ARG A N 1
ATOM 885 C CA . ARG A 1 110 ? -11.637 -2.089 -8.909 1.00 74.69 110 ARG A CA 1
ATOM 886 C C . ARG A 1 110 ? -12.339 -2.111 -10.263 1.00 74.69 110 ARG A C 1
ATOM 888 O O . ARG A 1 110 ? -12.438 -3.171 -10.876 1.00 74.69 110 ARG A O 1
ATOM 895 N N . GLN A 1 111 ? -12.826 -0.964 -10.728 1.00 71.62 111 GLN A N 1
ATOM 896 C CA . GLN A 1 111 ? -13.544 -0.878 -12.001 1.00 71.62 111 GLN A CA 1
ATOM 897 C C . GLN A 1 111 ? -12.627 -1.196 -13.185 1.00 71.62 111 GLN A C 1
ATOM 899 O O . GLN A 1 111 ? -13.027 -1.921 -14.094 1.00 71.62 111 GLN A O 1
ATOM 904 N N . VAL A 1 112 ? -11.383 -0.711 -13.154 1.00 69.88 112 VAL A N 1
ATOM 905 C CA . VAL A 1 112 ? -10.384 -0.988 -14.197 1.00 69.88 112 VAL A CA 1
ATOM 906 C C . VAL A 1 112 ? -9.987 -2.466 -14.210 1.00 69.88 112 VAL A C 1
ATOM 908 O O . VAL A 1 112 ? -9.893 -3.063 -15.281 1.00 69.88 112 VAL A O 1
ATOM 911 N N . THR A 1 113 ? -9.789 -3.084 -13.041 1.00 65.69 113 THR A N 1
ATOM 912 C CA . THR A 1 113 ? -9.448 -4.513 -12.950 1.00 65.69 113 THR A CA 1
ATOM 913 C C . THR A 1 113 ? -10.568 -5.409 -13.475 1.00 65.69 113 THR A C 1
ATOM 915 O O . THR A 1 113 ? -10.283 -6.360 -14.198 1.00 65.69 113 THR A O 1
ATOM 918 N N . ASN A 1 114 ? -11.829 -5.101 -13.159 1.00 65.62 114 ASN A N 1
ATOM 919 C CA . ASN A 1 114 ? -12.969 -5.895 -13.624 1.00 65.62 114 ASN A CA 1
ATOM 920 C C . ASN A 1 114 ? -13.127 -5.828 -15.149 1.00 65.62 114 ASN A C 1
ATOM 922 O O . ASN A 1 114 ? -13.222 -6.873 -15.781 1.00 65.62 114 ASN A O 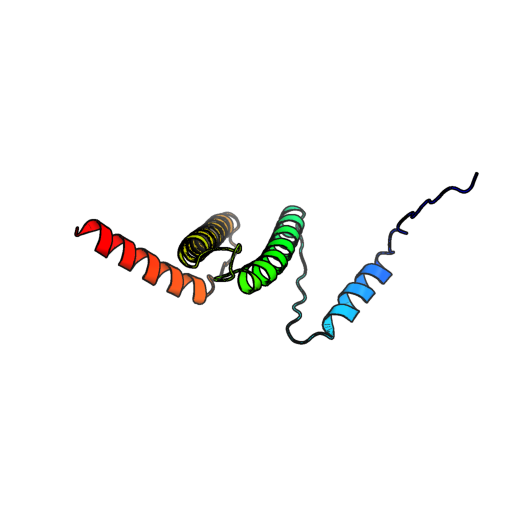1
ATOM 926 N N . ARG A 1 115 ? -13.015 -4.635 -15.752 1.00 63.09 115 ARG A N 1
ATOM 927 C CA . ARG A 1 115 ? -13.077 -4.471 -17.218 1.00 63.09 115 ARG A CA 1
ATOM 928 C C . ARG A 1 115 ? -12.013 -5.287 -17.953 1.00 63.09 115 ARG A C 1
ATOM 930 O O . ARG A 1 115 ? -12.326 -5.968 -18.920 1.00 63.09 115 ARG A O 1
ATOM 937 N N . LYS A 1 116 ? -10.769 -5.288 -17.454 1.00 61.78 116 LYS A N 1
ATOM 938 C CA . LYS A 1 116 ? -9.696 -6.124 -18.024 1.00 61.78 116 LYS A CA 1
ATOM 939 C C . LYS A 1 116 ? -10.007 -7.618 -17.926 1.00 61.78 116 LYS A C 1
ATOM 941 O O . LYS A 1 116 ? -9.656 -8.376 -18.821 1.00 61.78 116 LYS A O 1
ATOM 946 N N . LYS A 1 117 ? -10.643 -8.050 -16.835 1.00 61.12 117 LYS A N 1
ATOM 947 C CA . LYS A 1 117 ? -11.013 -9.453 -16.618 1.00 61.12 117 LYS A CA 1
ATOM 948 C C . LYS A 1 117 ? -12.100 -9.905 -17.599 1.00 61.12 117 LYS A C 1
ATOM 950 O O . LYS A 1 117 ? -12.005 -11.010 -18.122 1.00 61.12 117 LYS A O 1
ATOM 955 N N . ASP A 1 118 ? -13.060 -9.032 -17.888 1.00 59.22 118 ASP A N 1
ATOM 956 C CA . ASP A 1 118 ? -14.135 -9.288 -18.850 1.00 59.22 118 ASP A CA 1
ATOM 957 C C . ASP A 1 118 ? -13.593 -9.363 -20.293 1.00 59.22 118 ASP A C 1
ATOM 959 O O . ASP A 1 118 ? -13.923 -10.287 -21.035 1.00 59.22 118 ASP A O 1
ATOM 963 N N . GLU A 1 119 ? -12.666 -8.478 -20.677 1.00 59.41 119 GLU A N 1
ATOM 964 C CA . GLU A 1 119 ? -12.009 -8.503 -21.999 1.00 59.41 119 GLU A CA 1
ATOM 965 C C . GLU A 1 119 ? -11.167 -9.770 -22.239 1.00 59.41 119 GLU A C 1
ATOM 967 O O . GLU A 1 119 ? -11.127 -10.289 -23.354 1.00 59.41 119 GLU A O 1
ATOM 972 N N . LEU A 1 120 ? -10.513 -10.292 -21.195 1.00 58.88 120 LEU A N 1
ATOM 973 C CA . LEU A 1 120 ? -9.749 -11.545 -21.235 1.00 58.88 120 LEU A CA 1
ATOM 974 C C . LEU A 1 120 ? -10.632 -12.800 -21.204 1.00 58.88 120 LEU A C 1
ATOM 976 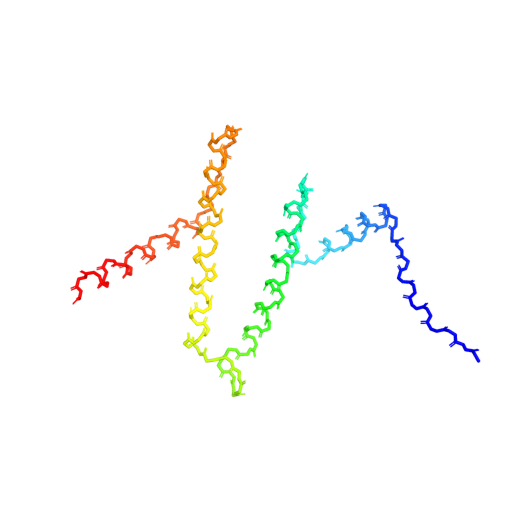O O . LEU A 1 120 ? -10.179 -13.850 -21.636 1.00 58.88 120 LEU A O 1
ATO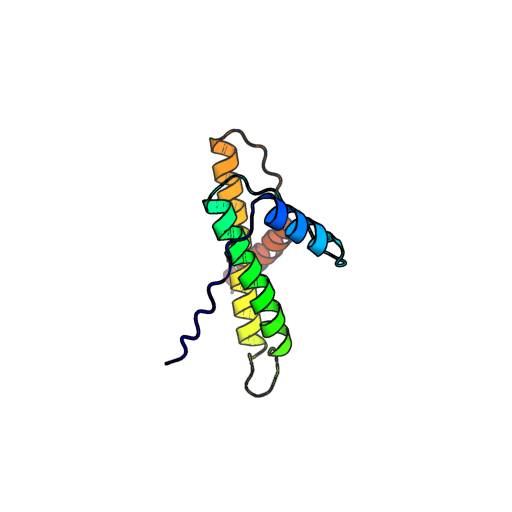M 980 N N . SER A 1 121 ? -11.871 -12.704 -20.712 1.00 56.91 121 SER A N 1
ATOM 981 C CA . SER A 1 121 ? -12.823 -13.824 -20.686 1.00 56.91 121 SER A CA 1
ATOM 982 C C . SER A 1 121 ? -13.637 -13.962 -21.979 1.00 56.91 121 SER A C 1
ATOM 984 O O . SER A 1 121 ? -14.396 -14.920 -22.114 1.00 56.91 121 SER A O 1
ATOM 986 N N . THR A 1 122 ? -13.507 -13.003 -22.902 1.00 55.56 122 THR A N 1
ATOM 987 C CA . THR A 1 122 ? -14.222 -12.972 -24.192 1.00 55.56 122 THR A CA 1
ATOM 988 C C . THR A 1 122 ? -13.301 -13.281 -25.388 1.00 55.56 122 THR A C 1
ATOM 990 O O . THR A 1 122 ? -13.744 -13.229 -26.535 1.00 55.56 122 THR A O 1
ATOM 993 N N . LYS A 1 123 ? -12.023 -13.590 -25.132 1.00 44.94 123 LYS A N 1
ATOM 994 C CA . LYS A 1 123 ? -11.056 -14.129 -26.102 1.00 44.94 123 LYS A CA 1
ATOM 995 C C . LYS A 1 123 ? -10.797 -15.599 -25.810 1.00 44.94 123 LYS A C 1
ATOM 997 O O . LYS A 1 123 ? -10.556 -16.329 -26.793 1.00 44.94 123 LYS A O 1
#

pLDDT: mean 79.21, std 15.87, range [36.25, 95.0]

Sequence (123 aa):
MKETSHEKRRLTKEEILEKKISMIKERGSRVMKINSPLGSIMFNVLRQFDQAYAHFKGQLGEPGGISHEAGAELMDEARKITMAFSEFTGQLSKQVRFKYYVPQELQEMRQVTNRKKDELSTK